Protein AF-X1HDB0-F1 (afdb_monomer_lite)

Secondary structure (DSSP, 8-state):
-TT----PPPTTS--------STTGGG--EEEEEE--TT--PPPP-S-SS--HHHHHH-SEEEEEE---

Organism: NCBI:txid412755

Foldseek 3Di:
DLQCLDWDQDPVRDTDDDQPPDDCSVQDFKDKDFAADPPDDADRDPPDPDGPCVRVVGGPDMDMDTDHD

Radius of gyration: 12.52 Å; chains: 1; bounding box: 27×22×33 Å

Structure (mmCIF, N/CA/C/O backbone):
data_AF-X1HDB0-F1
#
_entry.id   AF-X1HDB0-F1
#
loop_
_atom_site.group_PDB
_atom_site.id
_atom_site.type_symbol
_atom_site.label_atom_id
_atom_site.label_alt_id
_atom_site.label_comp_id
_atom_site.label_asym_id
_atom_site.label_entity_id
_atom_site.label_seq_id
_atom_site.pdbx_PDB_ins_code
_atom_site.Cartn_x
_atom_site.Cartn_y
_atom_site.Cartn_z
_atom_site.occupancy
_atom_site.B_iso_or_equiv
_atom_site.auth_seq_id
_atom_site.auth_comp_id
_atom_site.auth_asym_id
_atom_site.auth_atom_id
_atom_site.pdbx_PDB_model_num
ATOM 1 N N . TYR A 1 1 ? 3.731 -16.539 0.024 1.00 59.66 1 TYR A N 1
ATOM 2 C CA . TYR A 1 1 ? 4.350 -15.192 0.016 1.00 59.66 1 TYR A CA 1
ATOM 3 C C . TYR A 1 1 ? 3.452 -14.242 -0.758 1.00 59.66 1 TYR A C 1
ATOM 5 O O . TYR A 1 1 ? 2.932 -13.320 -0.156 1.00 59.66 1 TYR A O 1
ATOM 13 N N . TRP A 1 2 ? 3.136 -14.547 -2.021 1.00 67.06 2 TRP A N 1
ATOM 14 C CA . TRP A 1 2 ? 2.139 -13.821 -2.825 1.00 67.06 2 TRP A CA 1
ATOM 15 C C . TRP A 1 2 ? 0.674 -13.989 -2.356 1.00 67.06 2 TRP A C 1
ATOM 17 O O . TRP A 1 2 ? -0.181 -13.171 -2.671 1.00 67.06 2 TRP A O 1
ATOM 27 N N . ASP A 1 3 ? 0.377 -15.037 -1.588 1.00 74.50 3 ASP A N 1
ATOM 28 C CA . ASP A 1 3 ? -0.955 -15.437 -1.107 1.00 74.50 3 ASP A CA 1
ATOM 29 C C . ASP A 1 3 ? -1.296 -14.913 0.301 1.00 74.50 3 ASP A C 1
ATOM 31 O O . ASP A 1 3 ? -2.294 -15.310 0.903 1.00 74.50 3 ASP A O 1
ATOM 35 N N . ARG A 1 4 ? -0.456 -14.031 0.859 1.00 84.19 4 ARG A N 1
ATOM 36 C CA . ARG A 1 4 ? -0.621 -13.462 2.206 1.00 84.19 4 ARG A CA 1
ATOM 37 C C . ARG A 1 4 ? -0.505 -11.934 2.152 1.00 84.19 4 ARG A C 1
ATOM 39 O O . ARG A 1 4 ? 0.535 -11.401 2.535 1.00 84.19 4 ARG A O 1
ATOM 46 N N . PRO A 1 5 ? -1.556 -11.229 1.689 1.00 87.88 5 PRO A N 1
ATOM 47 C CA . PRO A 1 5 ? -1.506 -9.792 1.399 1.00 87.88 5 PRO A CA 1
ATOM 48 C C . PRO A 1 5 ? -1.564 -8.894 2.646 1.00 87.88 5 PRO A C 1
ATOM 50 O O . PRO A 1 5 ? -1.461 -7.676 2.530 1.00 87.88 5 PRO A O 1
ATOM 53 N N . LEU A 1 6 ? -1.766 -9.470 3.835 1.00 93.62 6 LEU A N 1
ATOM 54 C CA . LEU A 1 6 ? -1.861 -8.733 5.093 1.00 93.62 6 LEU A CA 1
ATOM 55 C C . LEU A 1 6 ? -0.502 -8.671 5.796 1.00 93.62 6 LEU A C 1
ATOM 57 O O . LEU A 1 6 ? 0.188 -9.684 5.922 1.00 93.62 6 LEU A O 1
ATOM 61 N N . THR A 1 7 ? -0.170 -7.491 6.318 1.00 93.75 7 THR A N 1
ATOM 62 C CA . THR A 1 7 ? 1.001 -7.261 7.170 1.00 93.75 7 THR A CA 1
ATOM 63 C C . THR A 1 7 ? 0.575 -6.709 8.527 1.00 93.75 7 THR A C 1
ATOM 65 O O . THR A 1 7 ? -0.409 -5.973 8.629 1.00 93.75 7 THR A O 1
ATOM 68 N N . THR A 1 8 ? 1.301 -7.075 9.581 1.00 93.19 8 THR A N 1
ATOM 69 C CA . THR A 1 8 ? 1.025 -6.590 10.937 1.00 93.19 8 THR A CA 1
ATOM 70 C C . THR A 1 8 ? 1.515 -5.155 11.086 1.00 93.19 8 THR A C 1
ATOM 72 O O . THR A 1 8 ? 2.684 -4.864 10.835 1.00 93.19 8 THR A O 1
ATOM 75 N N . ILE A 1 9 ? 0.631 -4.277 11.557 1.00 94.50 9 ILE A N 1
ATOM 76 C CA . ILE A 1 9 ? 0.970 -2.906 11.943 1.00 94.50 9 ILE A CA 1
ATOM 77 C C . ILE A 1 9 ? 1.418 -2.919 13.406 1.00 94.50 9 ILE A C 1
ATOM 79 O O . ILE A 1 9 ? 0.741 -3.492 14.260 1.00 94.50 9 ILE A O 1
ATOM 83 N N . GLN A 1 10 ? 2.578 -2.329 13.682 1.00 95.38 10 GLN A N 1
ATOM 84 C CA . GLN A 1 10 ? 3.138 -2.220 15.026 1.00 95.38 10 GLN A CA 1
ATOM 85 C C . GLN A 1 10 ? 2.336 -1.225 15.878 1.00 95.38 10 GLN A C 1
ATOM 87 O O . GLN A 1 10 ? 1.576 -0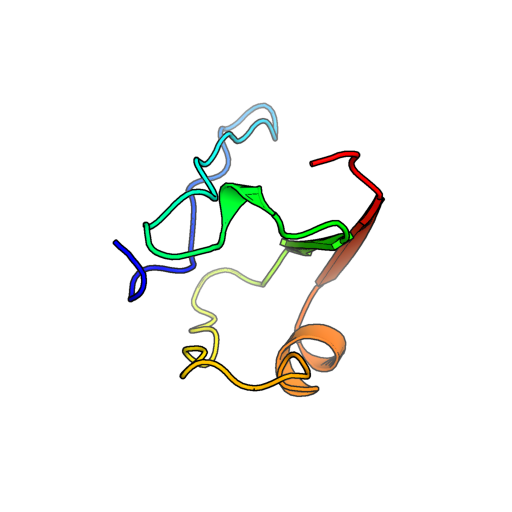.404 15.365 1.00 95.38 10 GLN A O 1
ATOM 92 N N . ASN A 1 11 ? 2.526 -1.261 17.198 1.00 95.19 11 ASN A N 1
ATOM 93 C CA . ASN A 1 11 ? 1.800 -0.385 18.130 1.00 95.19 11 ASN A CA 1
ATOM 94 C C . ASN A 1 11 ? 2.068 1.115 17.909 1.00 95.19 11 ASN A C 1
ATOM 96 O O . ASN A 1 11 ? 1.257 1.943 18.315 1.00 95.19 11 ASN A O 1
ATOM 100 N N . ASP A 1 12 ? 3.192 1.467 17.284 1.00 96.00 12 ASP A N 1
ATOM 101 C CA . ASP A 1 12 ? 3.539 2.839 16.895 1.00 96.00 12 ASP A CA 1
ATOM 102 C C . ASP A 1 12 ? 2.987 3.235 15.510 1.00 96.00 12 ASP A C 1
ATOM 104 O O . ASP A 1 12 ? 3.259 4.329 15.019 1.00 96.00 12 ASP A O 1
ATOM 108 N N . GLY A 1 13 ? 2.204 2.357 14.875 1.00 92.25 13 GLY A N 1
ATOM 109 C CA . GLY A 1 13 ? 1.634 2.557 13.544 1.00 92.25 13 GLY A CA 1
ATOM 110 C C . GLY A 1 13 ? 2.588 2.229 12.395 1.00 92.25 13 GLY A C 1
ATOM 111 O O . GLY A 1 13 ? 2.180 2.298 11.234 1.00 92.25 13 GLY A O 1
ATOM 112 N N . SER A 1 14 ? 3.839 1.858 12.683 1.00 95.19 14 SER A N 1
ATOM 113 C CA . SER A 1 14 ? 4.804 1.488 11.653 1.00 95.19 14 SER A CA 1
ATOM 114 C C . SER A 1 14 ? 4.537 0.087 11.103 1.00 95.19 14 SER A C 1
ATOM 116 O O . SER A 1 14 ? 4.009 -0.801 11.776 1.00 95.19 14 SER A O 1
ATOM 118 N N . TRP A 1 15 ? 4.900 -0.122 9.845 1.00 95.06 15 TRP A N 1
ATOM 119 C CA . TRP A 1 15 ? 4.888 -1.425 9.198 1.00 95.06 15 TRP A CA 1
ATOM 120 C C . TRP A 1 15 ? 5.883 -1.410 8.042 1.00 95.06 15 TRP A C 1
ATOM 122 O O . TRP A 1 15 ? 6.146 -0.369 7.440 1.00 95.06 15 TRP A O 1
ATOM 132 N N . THR A 1 16 ? 6.408 -2.587 7.722 1.00 93.44 16 THR A N 1
ATOM 133 C CA . THR A 1 16 ? 7.293 -2.799 6.577 1.00 93.44 16 THR A CA 1
ATOM 134 C C . THR A 1 16 ? 6.902 -4.109 5.920 1.00 93.44 16 THR A C 1
ATOM 136 O O . THR A 1 16 ? 6.540 -5.072 6.598 1.00 93.44 16 THR A O 1
ATOM 139 N N . TYR A 1 17 ? 6.959 -4.149 4.595 1.00 90.69 17 TYR A N 1
ATOM 140 C CA . TYR A 1 17 ? 6.712 -5.356 3.826 1.00 90.69 17 TYR A CA 1
ATOM 141 C C . TYR A 1 17 ? 7.556 -5.333 2.556 1.00 90.69 17 TYR A C 1
ATOM 143 O O . TYR A 1 17 ? 7.772 -4.267 1.976 1.00 90.69 17 TYR A O 1
ATOM 151 N N . ASP A 1 18 ? 8.027 -6.499 2.130 1.00 90.00 18 ASP A N 1
ATOM 152 C CA . ASP A 1 18 ? 8.736 -6.644 0.866 1.00 90.00 18 ASP A CA 1
ATOM 153 C C . ASP A 1 18 ? 7.743 -7.023 -0.241 1.00 90.00 18 ASP A C 1
ATOM 155 O O . ASP A 1 18 ? 7.075 -8.051 -0.211 1.00 90.00 18 ASP A O 1
ATOM 159 N N . ILE A 1 19 ? 7.622 -6.128 -1.216 1.00 88.31 19 ILE A N 1
ATOM 160 C CA . ILE A 1 19 ? 6.693 -6.241 -2.343 1.00 88.31 19 ILE A CA 1
ATOM 161 C C . ILE A 1 19 ? 7.310 -6.946 -3.560 1.00 88.31 19 ILE A C 1
ATOM 163 O O . ILE A 1 19 ? 6.661 -7.040 -4.596 1.00 88.31 19 ILE A O 1
ATOM 167 N N . THR A 1 20 ? 8.561 -7.406 -3.473 1.00 88.12 20 THR A N 1
ATOM 168 C CA . THR A 1 20 ? 9.232 -8.160 -4.538 1.00 88.12 20 THR A CA 1
ATOM 169 C C . THR A 1 20 ? 9.072 -9.657 -4.298 1.00 88.12 20 THR A C 1
ATOM 171 O O . THR A 1 20 ? 9.865 -10.309 -3.627 1.00 88.12 20 THR A O 1
ATOM 174 N N . THR A 1 21 ? 7.991 -10.222 -4.831 1.00 83.12 21 THR A N 1
ATOM 175 C CA . THR A 1 21 ? 7.629 -11.638 -4.655 1.00 83.12 21 THR A CA 1
ATOM 176 C C . THR A 1 21 ? 8.178 -12.564 -5.730 1.00 83.12 21 THR A C 1
ATOM 178 O O . THR A 1 21 ? 8.130 -13.786 -5.579 1.00 83.12 21 THR A O 1
ATOM 181 N N . GLY A 1 22 ? 8.775 -11.981 -6.767 1.00 83.50 22 GLY A N 1
ATOM 182 C CA . GLY A 1 22 ? 9.462 -12.664 -7.851 1.00 83.50 22 GLY A CA 1
ATOM 183 C C . GLY A 1 22 ? 9.040 -12.110 -9.208 1.00 83.50 22 GLY A C 1
ATOM 184 O O . GLY A 1 22 ? 8.406 -11.062 -9.311 1.00 83.50 22 GLY A O 1
ATOM 185 N N . GLY A 1 23 ? 9.404 -12.827 -10.273 1.00 86.25 23 GLY A N 1
ATOM 186 C CA . GLY A 1 23 ? 9.012 -12.475 -11.636 1.00 86.25 23 GLY A CA 1
ATOM 187 C C . GLY A 1 23 ? 9.484 -11.080 -12.052 1.00 86.25 23 GLY A C 1
ATOM 188 O O . GLY A 1 23 ? 10.678 -10.854 -12.255 1.00 86.25 23 GLY A O 1
ATOM 189 N N . VAL A 1 24 ? 8.523 -10.174 -12.231 1.00 88.31 24 VAL A N 1
ATOM 190 C CA . VAL A 1 24 ? 8.731 -8.812 -12.746 1.00 88.31 24 VAL A CA 1
ATOM 191 C C . VAL A 1 24 ? 8.355 -7.728 -11.734 1.00 88.31 24 VAL A C 1
ATOM 193 O O . VAL A 1 24 ? 8.302 -6.556 -12.103 1.00 88.31 24 VAL A O 1
ATOM 196 N N . ASP A 1 25 ? 8.110 -8.091 -10.471 1.00 88.50 25 ASP A N 1
ATOM 197 C CA . ASP A 1 25 ? 7.646 -7.162 -9.433 1.00 88.50 25 ASP A CA 1
ATOM 198 C C . ASP A 1 25 ? 8.588 -5.964 -9.268 1.00 88.50 25 ASP A C 1
ATOM 200 O O . ASP A 1 25 ? 8.128 -4.836 -9.101 1.00 88.50 25 ASP A O 1
ATOM 204 N N . GLN A 1 26 ? 9.904 -6.175 -9.381 1.00 91.06 26 GLN A N 1
ATOM 205 C CA . GLN A 1 26 ? 10.927 -5.126 -9.321 1.00 91.06 26 GLN A CA 1
ATOM 206 C C . GLN A 1 26 ? 10.725 -4.024 -10.371 1.00 91.06 26 GLN A C 1
ATOM 208 O O . GLN A 1 26 ? 11.086 -2.881 -10.126 1.00 91.06 26 GLN A O 1
ATOM 213 N N . TYR A 1 27 ? 10.079 -4.336 -11.496 1.00 91.94 27 TYR A N 1
ATOM 214 C CA . TYR A 1 27 ? 9.801 -3.374 -12.560 1.00 91.94 27 TYR A CA 1
ATOM 215 C C . TYR A 1 27 ? 8.477 -2.616 -12.373 1.00 91.94 27 TYR A C 1
ATOM 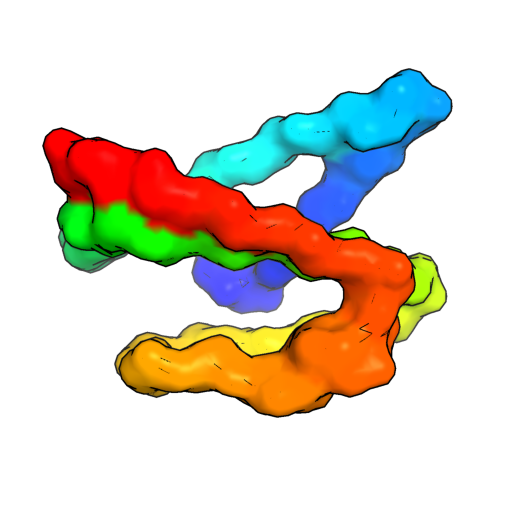217 O O . TYR A 1 27 ? 8.164 -1.730 -13.169 1.00 91.94 27 TYR A O 1
ATOM 225 N N . ALA A 1 28 ? 7.680 -2.936 -11.346 1.00 90.19 28 ALA A N 1
ATOM 226 C CA . ALA A 1 28 ? 6.436 -2.220 -11.072 1.00 90.19 28 ALA A CA 1
ATOM 227 C C . ALA A 1 28 ? 6.719 -0.757 -10.698 1.00 90.19 28 ALA A C 1
ATOM 229 O O . ALA A 1 28 ? 7.476 -0.487 -9.770 1.00 90.19 28 ALA A O 1
ATOM 230 N N . THR A 1 29 ? 6.079 0.194 -11.376 1.00 94.00 29 THR A N 1
ATOM 231 C CA . THR A 1 29 ? 6.313 1.640 -11.186 1.00 94.00 29 THR A CA 1
ATOM 232 C C . THR A 1 29 ? 5.288 2.324 -10.292 1.00 94.00 29 THR A C 1
ATOM 234 O O . THR A 1 29 ? 5.482 3.469 -9.890 1.00 94.00 29 THR A O 1
ATOM 237 N N . ARG A 1 30 ? 4.193 1.641 -9.958 1.00 93.00 30 ARG A N 1
ATOM 238 C CA . ARG A 1 30 ? 3.137 2.148 -9.081 1.00 93.00 30 ARG A CA 1
ATOM 239 C C . ARG A 1 30 ? 2.922 1.170 -7.944 1.00 93.00 30 ARG A C 1
ATOM 241 O O . ARG A 1 30 ? 2.731 -0.019 -8.176 1.00 93.00 30 ARG A O 1
ATOM 248 N N . ILE A 1 31 ? 2.934 1.693 -6.727 1.00 93.00 31 ILE A N 1
ATOM 249 C CA . ILE A 1 31 ? 2.690 0.938 -5.502 1.00 93.00 31 ILE A CA 1
ATOM 250 C C . ILE A 1 31 ? 1.456 1.535 -4.840 1.00 93.00 31 ILE A C 1
ATOM 252 O O . ILE A 1 31 ? 1.358 2.754 -4.703 1.00 93.00 31 ILE A O 1
ATOM 256 N N . ALA A 1 32 ? 0.529 0.677 -4.426 1.00 94.12 32 ALA A N 1
ATOM 257 C CA . ALA A 1 32 ? -0.637 1.054 -3.643 1.00 94.12 32 ALA A CA 1
ATOM 258 C C . ALA A 1 32 ? -0.637 0.266 -2.332 1.00 94.12 32 ALA A C 1
ATOM 260 O O . ALA A 1 32 ? -0.433 -0.947 -2.341 1.00 94.12 32 ALA A O 1
ATOM 261 N N . ALA A 1 33 ? -0.884 0.951 -1.220 1.00 94.94 33 ALA A N 1
ATOM 262 C CA . ALA A 1 33 ? -1.074 0.339 0.086 1.00 94.94 33 ALA A CA 1
ATOM 263 C C . ALA A 1 33 ? -2.453 0.719 0.631 1.00 94.94 33 ALA A C 1
ATOM 265 O O . ALA A 1 33 ? -2.861 1.880 0.556 1.00 94.94 33 ALA A O 1
ATOM 266 N N . TYR A 1 34 ? -3.155 -0.272 1.177 1.00 96.31 34 TYR A N 1
ATOM 267 C CA . TYR A 1 34 ? -4.507 -0.139 1.712 1.00 96.31 34 TYR A CA 1
ATOM 268 C C . TYR A 1 34 ? -4.488 -0.486 3.195 1.00 96.31 34 TYR A C 1
ATOM 270 O O . TYR A 1 34 ? -3.996 -1.545 3.583 1.00 96.31 34 TYR A O 1
ATOM 278 N N . LEU A 1 35 ? -5.050 0.394 4.017 1.00 96.81 35 LEU A N 1
ATOM 279 C CA . LEU A 1 35 ? -5.362 0.096 5.406 1.00 96.81 35 LEU A CA 1
ATOM 280 C C . LEU A 1 35 ? -6.774 -0.482 5.455 1.00 96.81 35 LEU A C 1
ATOM 282 O O . LEU A 1 35 ? -7.723 0.169 5.024 1.00 96.81 35 LEU A O 1
ATOM 286 N N . VAL A 1 36 ? -6.918 -1.695 5.977 1.00 96.88 36 VAL A N 1
ATOM 287 C CA . VAL A 1 36 ? -8.191 -2.426 6.016 1.00 96.88 36 VAL A CA 1
ATOM 288 C C . VAL A 1 36 ? -8.621 -2.706 7.460 1.00 96.88 36 VAL A C 1
ATOM 290 O O . VAL A 1 36 ? -7.761 -2.783 8.341 1.00 96.88 36 VAL A O 1
ATOM 293 N N . PRO A 1 37 ? -9.930 -2.863 7.735 1.00 96.38 37 PRO A N 1
ATOM 294 C CA . PRO A 1 37 ? -10.409 -3.267 9.053 1.00 96.38 37 PRO A CA 1
ATOM 295 C C . PRO A 1 37 ? -9.831 -4.613 9.502 1.00 96.38 37 PRO A C 1
ATOM 297 O O . PRO A 1 37 ? -9.605 -5.515 8.693 1.00 96.38 37 PRO A O 1
ATOM 300 N N . ASN A 1 38 ? -9.652 -4.783 10.814 1.00 93.62 38 ASN A N 1
ATOM 301 C CA . ASN A 1 38 ? -9.251 -6.072 11.371 1.00 93.62 38 ASN A CA 1
ATOM 302 C C . ASN A 1 38 ? -10.300 -7.152 11.041 1.00 93.62 38 ASN A C 1
ATOM 304 O O . ASN A 1 38 ? -11.496 -6.931 11.223 1.00 93.62 38 ASN A O 1
ATOM 308 N N . GLY A 1 39 ? -9.848 -8.314 10.567 1.00 93.12 39 GLY A N 1
ATOM 309 C CA . GLY A 1 39 ? -10.712 -9.417 10.133 1.00 93.12 39 GLY A CA 1
ATOM 310 C C . GLY A 1 39 ? -11.177 -9.352 8.673 1.00 93.12 39 GLY A C 1
ATOM 311 O O . GLY A 1 39 ? -11.777 -10.316 8.203 1.00 93.12 39 GLY A O 1
ATOM 312 N N . TYR A 1 40 ? -10.881 -8.276 7.933 1.00 95.19 40 TYR A N 1
ATOM 313 C CA . TYR A 1 40 ? -11.080 -8.253 6.482 1.00 95.19 40 TYR A CA 1
ATOM 314 C C . TYR A 1 40 ? -10.082 -9.191 5.790 1.00 95.19 40 TYR A C 1
ATOM 316 O O . TYR A 1 40 ? -8.895 -9.190 6.120 1.00 95.19 40 TYR A O 1
ATOM 324 N N . ASN A 1 41 ? -10.556 -9.974 4.817 1.00 94.00 41 ASN A N 1
ATOM 325 C CA . ASN A 1 41 ? -9.720 -10.861 4.012 1.00 94.00 41 ASN A CA 1
ATOM 326 C C . ASN A 1 41 ? -9.634 -10.327 2.572 1.00 94.00 41 ASN A C 1
ATOM 328 O O . ASN A 1 41 ? -10.583 -10.521 1.811 1.00 94.00 41 ASN A O 1
ATOM 332 N N . PRO A 1 42 ? -8.535 -9.652 2.187 1.00 93.38 42 PRO A N 1
ATOM 333 C CA . PRO A 1 42 ? -8.413 -9.062 0.862 1.00 93.38 42 PRO A CA 1
ATOM 334 C C . PRO A 1 42 ? -8.476 -10.116 -0.253 1.00 93.38 42 PRO A C 1
ATOM 336 O O . PRO A 1 42 ? -7.886 -11.192 -0.104 1.00 93.38 42 PRO A O 1
ATOM 339 N N . PRO A 1 43 ? -9.115 -9.810 -1.396 1.00 91.25 43 PRO A N 1
ATOM 340 C CA . PRO A 1 43 ? -9.069 -10.684 -2.561 1.00 91.25 43 PRO A CA 1
ATOM 341 C C . PRO A 1 43 ? -7.625 -10.864 -3.050 1.00 91.25 43 PRO A C 1
ATOM 343 O O . PRO A 1 43 ? -6.863 -9.900 -3.157 1.00 91.25 43 PRO A O 1
ATOM 346 N N . LEU A 1 44 ? -7.250 -12.106 -3.374 1.00 86.62 44 LEU A N 1
ATOM 347 C CA . LEU A 1 44 ? -5.938 -12.407 -3.947 1.00 86.62 44 LEU A CA 1
ATOM 348 C C . LEU A 1 44 ? -5.858 -11.938 -5.402 1.00 86.62 44 LEU A C 1
ATOM 350 O O . LEU A 1 44 ? -6.773 -12.151 -6.199 1.00 86.62 44 LEU A O 1
ATOM 354 N N . MET A 1 45 ? -4.718 -11.356 -5.765 1.00 83.00 45 MET A N 1
ATOM 355 C CA . MET A 1 45 ? -4.416 -10.990 -7.144 1.00 83.00 45 MET A CA 1
ATOM 356 C C . MET A 1 45 ? -3.832 -12.181 -7.904 1.00 83.00 45 MET A C 1
ATOM 358 O O . MET A 1 45 ? -2.900 -12.825 -7.440 1.00 83.00 45 MET A O 1
ATOM 362 N N . SER A 1 46 ? -4.357 -12.448 -9.102 1.00 78.31 46 SER A N 1
ATOM 363 C CA . SER A 1 46 ? -3.868 -13.501 -10.012 1.00 78.31 46 SER A CA 1
ATOM 364 C C . SER A 1 46 ? -3.270 -12.902 -11.294 1.00 78.31 46 SER A C 1
ATOM 366 O O . SER A 1 46 ? -3.617 -13.308 -12.398 1.00 78.31 46 SER A O 1
ATOM 368 N N . GLY A 1 47 ? -2.422 -11.874 -11.155 1.00 77.56 47 GLY A N 1
ATOM 369 C CA . GLY A 1 47 ? -1.763 -11.206 -12.290 1.00 77.56 47 GLY A CA 1
ATOM 370 C C . GLY A 1 47 ? -2.656 -10.264 -13.111 1.00 77.56 47 GLY A C 1
ATOM 371 O O . GLY A 1 47 ? -2.306 -9.913 -14.235 1.00 77.56 47 GLY A O 1
ATOM 372 N N . GLY A 1 48 ? -3.812 -9.860 -12.576 1.00 82.25 48 GLY A N 1
ATOM 373 C CA . GLY A 1 48 ? -4.685 -8.873 -13.217 1.00 82.25 48 GLY A CA 1
ATOM 374 C C . GLY A 1 48 ? -4.013 -7.502 -13.358 1.00 82.25 48 GLY A C 1
ATOM 375 O O . GLY A 1 48 ? -3.195 -7.111 -12.528 1.00 82.25 48 GLY A O 1
ATOM 376 N N . SER A 1 49 ? -4.385 -6.749 -14.395 1.00 83.56 49 SER A N 1
ATOM 377 C CA . SER A 1 49 ? -3.844 -5.405 -14.663 1.00 83.56 49 SER A CA 1
ATOM 378 C C . SER A 1 49 ? -4.428 -4.309 -13.765 1.00 83.56 49 SER A C 1
ATOM 380 O O .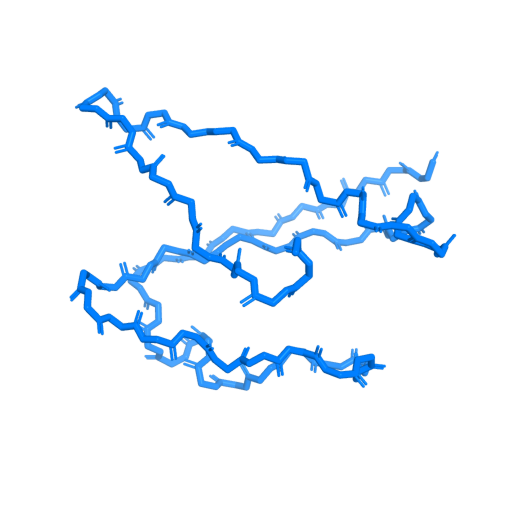 SER A 1 49 ? -3.888 -3.206 -13.705 1.00 83.56 49 SER A O 1
ATOM 382 N N . THR A 1 50 ? -5.527 -4.599 -13.067 1.00 88.06 50 THR A N 1
ATOM 383 C CA . THR A 1 50 ? -6.214 -3.677 -12.160 1.00 88.06 50 THR A CA 1
ATOM 384 C C . THR A 1 50 ? -6.469 -4.346 -10.822 1.00 88.06 50 THR A C 1
ATOM 386 O O . THR A 1 50 ? -6.859 -5.514 -10.774 1.00 88.06 50 THR A O 1
ATOM 389 N N . LEU A 1 51 ? -6.296 -3.590 -9.740 1.00 89.94 51 LEU A N 1
ATOM 390 C CA . LEU A 1 51 ? -6.655 -4.044 -8.402 1.00 89.94 51 LEU A CA 1
ATOM 391 C C . LEU A 1 51 ? -8.185 -4.202 -8.270 1.00 89.94 51 LEU A C 1
ATOM 393 O O . LEU A 1 51 ? -8.921 -3.442 -8.905 1.00 89.94 51 LEU A O 1
ATOM 397 N N . PRO A 1 52 ? -8.685 -5.159 -7.464 1.00 91.81 52 PRO A N 1
ATOM 398 C CA . PRO A 1 52 ? -10.113 -5.335 -7.239 1.00 91.81 52 PRO A CA 1
ATOM 399 C C . PRO A 1 52 ? -10.703 -4.084 -6.592 1.00 91.81 52 PRO A C 1
ATOM 401 O O . PRO A 1 52 ? -10.185 -3.610 -5.581 1.00 91.81 52 PRO A O 1
ATOM 404 N N . SER A 1 53 ? -11.817 -3.581 -7.129 1.00 92.62 53 SER A N 1
ATOM 405 C CA . SER A 1 53 ? -12.481 -2.376 -6.606 1.00 92.62 53 SER A CA 1
ATOM 406 C C . SER A 1 53 ? -12.935 -2.522 -5.152 1.00 92.62 53 SER A C 1
ATOM 408 O O . SER A 1 53 ? -13.117 -1.528 -4.458 1.00 92.62 53 SER A O 1
ATOM 410 N N . GLU A 1 54 ? -13.105 -3.759 -4.678 1.00 94.88 54 GLU A N 1
ATOM 411 C CA . GLU A 1 54 ? -13.413 -4.070 -3.281 1.00 94.88 54 GLU A CA 1
ATOM 412 C C . GLU A 1 54 ? -12.353 -3.518 -2.310 1.00 94.88 54 GLU A C 1
ATOM 414 O O . GLU A 1 54 ? -12.699 -3.122 -1.198 1.00 94.88 54 GLU A O 1
ATOM 419 N N . LEU A 1 55 ? -11.083 -3.423 -2.731 1.0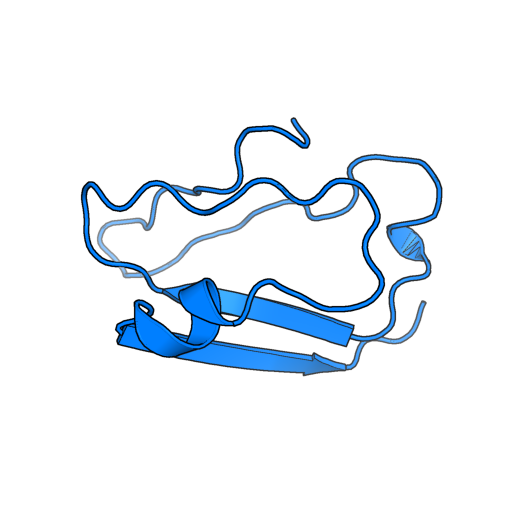0 94.81 55 LEU A N 1
ATOM 420 C CA . LEU A 1 55 ? -10.020 -2.825 -1.919 1.00 94.81 55 LEU A CA 1
ATOM 421 C C . LEU A 1 55 ? -10.274 -1.335 -1.677 1.00 94.81 55 LEU A C 1
ATOM 423 O O . LEU A 1 55 ? -10.185 -0.876 -0.540 1.00 94.81 55 LEU A O 1
ATOM 427 N N . ASP A 1 56 ? -10.648 -0.587 -2.717 1.00 95.25 56 ASP A N 1
ATOM 428 C CA . ASP A 1 56 ? -11.001 0.829 -2.580 1.00 95.25 56 ASP A CA 1
ATOM 429 C C . ASP A 1 56 ? -12.284 1.013 -1.748 1.00 95.25 56 ASP A C 1
ATOM 431 O O . ASP A 1 56 ? -12.381 1.961 -0.976 1.00 95.25 56 ASP A O 1
ATOM 435 N N . GLN A 1 57 ? -13.250 0.095 -1.860 1.00 96.31 57 GLN A N 1
ATOM 436 C CA . GLN A 1 57 ? -14.542 0.182 -1.165 1.00 96.31 57 GLN A CA 1
ATOM 437 C C . GLN A 1 57 ? -14.473 -0.154 0.331 1.00 96.31 57 GLN A C 1
ATOM 439 O O . GLN A 1 57 ? -15.213 0.437 1.114 1.00 96.31 57 GLN A O 1
ATOM 444 N N . ASN A 1 58 ? -13.622 -1.107 0.728 1.00 96.50 58 ASN A N 1
ATOM 445 C CA . ASN A 1 58 ? -13.570 -1.621 2.105 1.00 96.50 58 ASN A CA 1
ATOM 446 C C . ASN A 1 58 ? -12.344 -1.150 2.897 1.00 96.50 58 ASN A C 1
ATOM 448 O O . ASN A 1 58 ? -12.258 -1.401 4.101 1.00 96.50 58 ASN A O 1
ATOM 452 N N . SER A 1 59 ? -11.386 -0.480 2.252 1.00 97.19 59 SER A N 1
ATOM 453 C CA . SER A 1 59 ? -10.275 0.151 2.963 1.00 97.19 59 SER A CA 1
ATOM 454 C C . SER A 1 59 ? -10.739 1.377 3.751 1.00 97.19 59 SER A C 1
ATOM 456 O O . SER A 1 59 ? -11.607 2.133 3.322 1.00 97.19 59 SER A O 1
ATOM 458 N N . VAL A 1 60 ? -10.136 1.591 4.919 1.00 97.31 60 VAL A N 1
ATOM 459 C CA . VAL A 1 60 ? -10.334 2.811 5.716 1.00 97.31 60 VAL A CA 1
ATOM 460 C C . VAL A 1 60 ? -9.368 3.922 5.305 1.00 97.31 60 VAL A C 1
ATOM 462 O O . VAL A 1 60 ? -9.606 5.090 5.602 1.00 97.31 60 VAL A O 1
ATOM 465 N N . ALA A 1 61 ? -8.272 3.569 4.627 1.00 96.94 61 ALA A N 1
ATOM 466 C CA . ALA A 1 61 ? -7.347 4.510 4.013 1.00 96.94 61 ALA A CA 1
ATOM 467 C C . ALA A 1 61 ? -6.572 3.843 2.872 1.00 96.94 61 ALA A C 1
ATOM 469 O O . ALA A 1 61 ? -6.368 2.627 2.860 1.00 96.94 61 ALA A O 1
ATOM 470 N N . LYS A 1 62 ? -6.076 4.667 1.950 1.00 96.94 62 LYS A N 1
ATOM 471 C CA . LYS A 1 62 ? -5.248 4.255 0.820 1.00 96.94 62 LYS A CA 1
ATOM 472 C C . LYS A 1 62 ? -4.148 5.278 0.586 1.00 96.94 62 LYS A C 1
ATOM 474 O O . LYS A 1 62 ? -4.393 6.481 0.660 1.00 96.94 62 LYS A O 1
ATOM 479 N N . VAL A 1 63 ? -2.962 4.797 0.241 1.00 95.94 63 VAL A N 1
ATOM 480 C CA . VAL A 1 63 ? -1.881 5.624 -0.294 1.00 95.94 63 VAL A CA 1
ATOM 481 C C . VAL A 1 63 ? -1.337 4.995 -1.566 1.00 95.94 63 VAL A C 1
ATOM 483 O O . VAL A 1 63 ? -1.259 3.773 -1.690 1.00 95.94 63 VAL A O 1
ATOM 486 N N . GLU A 1 64 ? -0.958 5.840 -2.516 1.00 96.00 64 GLU A N 1
ATOM 487 C CA . GLU A 1 64 ? -0.286 5.425 -3.736 1.00 96.00 64 GLU A CA 1
ATOM 488 C C . GLU A 1 64 ? 0.983 6.234 -3.926 1.00 96.00 64 GLU A C 1
ATOM 490 O O . GLU A 1 64 ? 1.033 7.427 -3.622 1.00 96.00 64 GLU A O 1
ATOM 495 N N . THR A 1 65 ? 2.006 5.577 -4.451 1.00 95.50 65 THR A N 1
ATOM 496 C CA . THR A 1 65 ? 3.255 6.230 -4.809 1.00 95.50 65 THR A CA 1
ATOM 497 C C . THR A 1 65 ? 3.785 5.685 -6.123 1.00 95.50 65 THR A C 1
ATOM 499 O O . THR A 1 65 ? 3.510 4.544 -6.5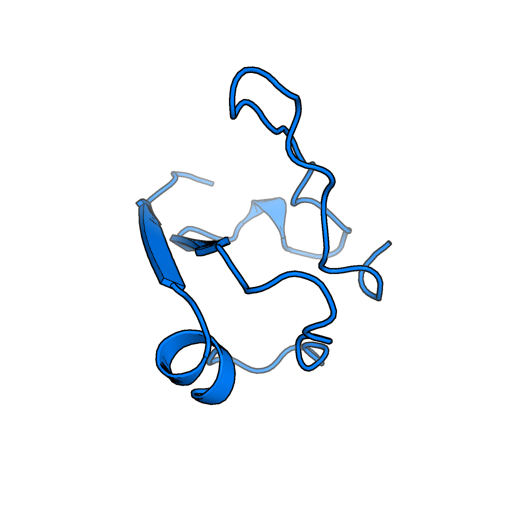13 1.00 95.50 65 THR A O 1
ATOM 502 N N . LEU A 1 66 ? 4.548 6.526 -6.809 1.00 96.25 66 LEU A N 1
ATOM 503 C CA . LEU A 1 66 ? 5.312 6.137 -7.978 1.00 96.25 66 LEU A CA 1
ATOM 504 C C . LEU A 1 66 ? 6.735 5.809 -7.537 1.00 96.25 66 LEU A C 1
ATOM 506 O O . LEU A 1 66 ? 7.326 6.533 -6.736 1.00 96.25 66 LEU A O 1
ATOM 510 N N . ARG A 1 67 ? 7.297 4.736 -8.086 1.00 91.38 67 ARG A N 1
ATOM 511 C CA . ARG A 1 67 ? 8.721 4.430 -7.964 1.00 91.38 67 ARG A CA 1
ATOM 512 C C . ARG A 1 67 ? 9.354 4.288 -9.336 1.00 91.38 67 ARG A C 1
ATOM 514 O O . ARG A 1 67 ? 8.696 3.906 -10.304 1.00 91.38 67 ARG A O 1
ATOM 521 N N . SER A 1 68 ? 10.645 4.584 -9.391 1.00 89.12 68 SER A N 1
ATOM 522 C CA . SER A 1 68 ? 11.463 4.169 -10.527 1.00 89.12 68 SER A CA 1
ATOM 523 C C . SER A 1 68 ? 11.801 2.680 -10.368 1.00 89.12 68 SER A C 1
ATOM 525 O O . SER A 1 68 ? 11.993 2.258 -9.223 1.00 89.12 68 SER A O 1
ATOM 527 N N . PRO A 1 69 ? 11.819 1.899 -11.462 1.00 79.12 69 PRO A N 1
ATOM 528 C CA . PRO A 1 69 ? 12.334 0.530 -11.461 1.00 79.12 69 PRO A CA 1
ATOM 5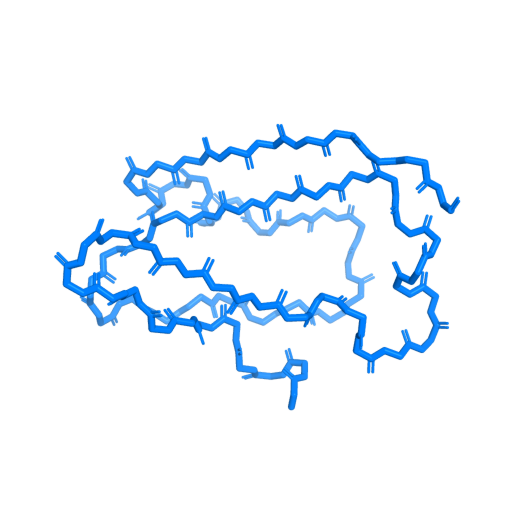29 C C . PRO A 1 69 ? 13.789 0.438 -10.993 1.00 79.12 69 PRO A C 1
ATOM 531 O O . PRO A 1 69 ? 14.539 1.418 -11.221 1.00 79.12 69 PRO A O 1
#

Sequence (69 aa):
YWDRPLTTIQNDGSWTYDITTGGVDQYATRIAAYLVPNGYNPPLMSGGSTLPSELDQNSVAKVETLRSP

pLDDT: mean 90.58, std 7.08, range [59.66, 97.31]